Protein AF-A0A383AZW3-F1 (afdb_monomer_lite)

Structure (mmCIF, N/CA/C/O backbone):
data_AF-A0A383AZW3-F1
#
_entry.id   AF-A0A383AZW3-F1
#
loop_
_atom_site.group_PDB
_atom_site.id
_atom_site.type_symbol
_atom_site.label_atom_id
_atom_site.label_alt_id
_atom_site.label_comp_id
_atom_site.label_asym_id
_atom_site.label_entity_id
_atom_site.label_seq_id
_atom_site.pdbx_PDB_ins_code
_atom_site.Cartn_x
_atom_site.Cartn_y
_atom_site.Cartn_z
_atom_site.occupancy
_atom_site.B_iso_or_equiv
_atom_site.auth_seq_id
_atom_site.auth_comp_id
_atom_site.auth_asym_id
_atom_site.auth_atom_id
_atom_site.pdbx_PDB_model_num
ATOM 1 N N . ILE A 1 1 ? -10.102 9.792 10.171 1.00 86.19 1 ILE A N 1
ATOM 2 C CA . ILE A 1 1 ? -10.833 8.668 10.825 1.00 86.19 1 ILE A CA 1
ATOM 3 C C . ILE A 1 1 ? -12.136 8.254 10.109 1.00 86.19 1 ILE A C 1
ATOM 5 O O . ILE A 1 1 ? -12.331 7.058 9.936 1.00 86.19 1 ILE A O 1
ATOM 9 N N . LYS A 1 2 ? -13.019 9.163 9.642 1.00 91.62 2 LYS A N 1
ATOM 10 C CA . LYS A 1 2 ? -14.275 8.787 8.929 1.00 91.62 2 LYS A CA 1
ATOM 11 C C . LYS A 1 2 ? -14.062 7.782 7.781 1.00 91.62 2 LYS A C 1
ATOM 13 O O . LYS A 1 2 ? -14.825 6.831 7.660 1.00 91.62 2 LYS A O 1
ATOM 18 N N . GLY A 1 3 ? -12.996 7.958 6.995 1.00 92.38 3 GLY A N 1
ATOM 19 C CA . GLY A 1 3 ? -12.616 7.017 5.936 1.00 92.38 3 GLY A CA 1
ATOM 20 C C . GLY A 1 3 ? -12.346 5.597 6.446 1.00 92.38 3 GLY A C 1
ATOM 21 O O . GLY A 1 3 ? -12.867 4.653 5.870 1.00 92.38 3 GLY A O 1
ATOM 22 N N . LEU A 1 4 ? -11.620 5.440 7.560 1.00 94.25 4 LEU A N 1
ATOM 23 C CA . LEU A 1 4 ? -11.330 4.126 8.155 1.00 94.25 4 LEU A CA 1
ATOM 24 C C . LEU A 1 4 ? -12.603 3.417 8.628 1.00 94.25 4 LEU A C 1
ATOM 26 O O . LEU A 1 4 ? -12.764 2.226 8.383 1.00 94.25 4 LEU A O 1
ATOM 30 N N . LYS A 1 5 ? -13.539 4.160 9.237 1.00 95.25 5 LYS A N 1
ATOM 31 C CA . LYS A 1 5 ? -14.855 3.626 9.627 1.00 95.25 5 LYS A CA 1
ATOM 32 C C . LYS A 1 5 ? -15.633 3.123 8.409 1.00 95.25 5 LYS A C 1
ATOM 34 O O . LYS A 1 5 ? -16.047 1.974 8.386 1.00 95.25 5 LYS A O 1
ATOM 39 N N . MET A 1 6 ? -15.713 3.933 7.353 1.00 96.69 6 MET A N 1
ATOM 40 C CA . MET A 1 6 ? -16.367 3.528 6.105 1.00 96.69 6 MET A CA 1
ATOM 41 C C . MET A 1 6 ? -15.721 2.278 5.485 1.00 96.69 6 MET A C 1
ATOM 43 O O . MET A 1 6 ? -16.419 1.441 4.919 1.00 96.69 6 MET A O 1
ATOM 47 N N . MET A 1 7 ? -14.394 2.141 5.557 1.00 95.94 7 MET A N 1
ATOM 48 C CA . MET A 1 7 ? -13.708 0.958 5.029 1.00 95.94 7 MET A CA 1
ATOM 49 C C . MET A 1 7 ? -14.004 -0.289 5.861 1.00 95.94 7 MET A C 1
ATOM 51 O O . MET A 1 7 ? -14.296 -1.336 5.281 1.00 95.94 7 MET A O 1
ATOM 55 N N . LYS A 1 8 ? -14.037 -0.167 7.193 1.00 95.25 8 LYS A N 1
ATOM 56 C CA . LYS A 1 8 ? -14.518 -1.236 8.077 1.00 95.25 8 LYS A CA 1
ATOM 57 C C . LYS A 1 8 ? -15.930 -1.683 7.687 1.00 95.25 8 LYS A C 1
ATOM 59 O O . LYS A 1 8 ? -16.149 -2.878 7.504 1.00 95.25 8 LYS A O 1
ATOM 64 N N . ASP A 1 9 ? -16.851 -0.742 7.488 1.00 96.00 9 ASP A N 1
ATOM 65 C CA . ASP A 1 9 ? -18.246 -1.039 7.121 1.00 96.00 9 ASP A CA 1
ATOM 66 C C . ASP A 1 9 ? -18.351 -1.745 5.756 1.00 96.00 9 ASP A C 1
ATOM 68 O O . ASP A 1 9 ? -19.241 -2.559 5.528 1.00 96.00 9 ASP A O 1
ATOM 72 N N . LYS A 1 10 ? -17.394 -1.501 4.851 1.00 95.94 10 LYS A N 1
ATOM 73 C CA . LYS A 1 10 ? -17.273 -2.202 3.559 1.00 95.94 10 LYS A CA 1
ATOM 74 C C . LYS A 1 10 ? -16.638 -3.597 3.655 1.00 95.94 10 LYS A C 1
ATOM 76 O O . LYS A 1 10 ? -16.483 -4.259 2.619 1.00 95.94 10 LYS A O 1
ATOM 81 N N . GLY A 1 11 ? -16.280 -4.043 4.860 1.00 96.25 11 GLY A N 1
ATOM 82 C CA . GLY A 1 11 ? -15.695 -5.353 5.143 1.00 96.25 11 GLY A CA 1
ATOM 83 C C . GLY A 1 11 ? -14.166 -5.384 5.143 1.00 96.25 11 GLY A C 1
ATOM 84 O O . GLY A 1 11 ? -13.590 -6.466 5.023 1.00 96.25 11 GLY A O 1
ATOM 85 N N . VAL A 1 12 ? -13.498 -4.228 5.242 1.00 97.56 12 VAL A N 1
ATOM 86 C CA . VAL A 1 12 ? -12.037 -4.190 5.404 1.00 97.56 12 VAL A CA 1
ATOM 87 C C . VAL A 1 12 ? -11.651 -4.735 6.776 1.00 97.56 12 VAL A C 1
ATOM 89 O O . VAL A 1 12 ? -12.241 -4.371 7.794 1.00 97.56 12 VAL A O 1
ATOM 92 N N . LYS A 1 13 ? -10.661 -5.629 6.780 1.00 97.62 13 LYS A N 1
ATOM 93 C CA . LYS A 1 13 ? -10.085 -6.250 7.979 1.00 97.62 13 LYS A CA 1
ATOM 94 C C . LYS A 1 13 ? -8.616 -5.907 8.168 1.00 97.62 13 LYS A C 1
ATOM 96 O O . LYS A 1 13 ? -8.173 -5.861 9.309 1.00 97.62 13 LYS A O 1
ATOM 101 N N . THR A 1 14 ? -7.898 -5.603 7.089 1.00 98.19 14 THR A N 1
ATOM 102 C CA . THR A 1 14 ? -6.488 -5.199 7.138 1.00 98.19 14 THR A CA 1
ATOM 103 C C . THR A 1 14 ? -6.290 -3.892 6.378 1.00 98.19 14 THR A C 1
ATOM 105 O O . THR A 1 14 ? -6.771 -3.739 5.256 1.00 98.19 14 THR A O 1
ATOM 108 N N . VAL A 1 15 ? -5.566 -2.950 6.972 1.00 97.88 15 VAL A N 1
ATOM 109 C CA . VAL A 1 15 ? -5.128 -1.703 6.342 1.00 97.88 15 VAL A CA 1
ATOM 110 C C . VAL A 1 15 ? -3.622 -1.774 6.130 1.00 97.88 15 VAL A C 1
ATOM 112 O O . VAL A 1 15 ? -2.865 -1.899 7.088 1.00 97.88 15 VAL A O 1
ATOM 115 N N . VAL A 1 16 ? -3.199 -1.686 4.872 1.00 98.31 16 VAL A N 1
ATOM 116 C CA . VAL A 1 16 ? -1.800 -1.597 4.458 1.00 98.31 16 VAL A CA 1
ATOM 117 C C . VAL A 1 16 ? -1.508 -0.163 4.026 1.00 98.31 16 VAL A C 1
ATOM 119 O O . VAL A 1 16 ? -1.946 0.291 2.963 1.00 98.31 16 VAL A O 1
ATOM 122 N N . SER A 1 17 ? -0.740 0.548 4.846 1.00 97.44 17 SER A N 1
ATOM 123 C CA . SER A 1 17 ? -0.256 1.889 4.527 1.00 97.44 17 SER A CA 1
ATOM 124 C C . SER A 1 17 ? 1.128 1.788 3.895 1.00 97.44 17 SER A C 1
ATOM 126 O O . SER A 1 17 ? 2.036 1.191 4.472 1.00 97.44 17 SER A O 1
ATOM 128 N N . VAL A 1 18 ? 1.300 2.386 2.713 1.00 96.44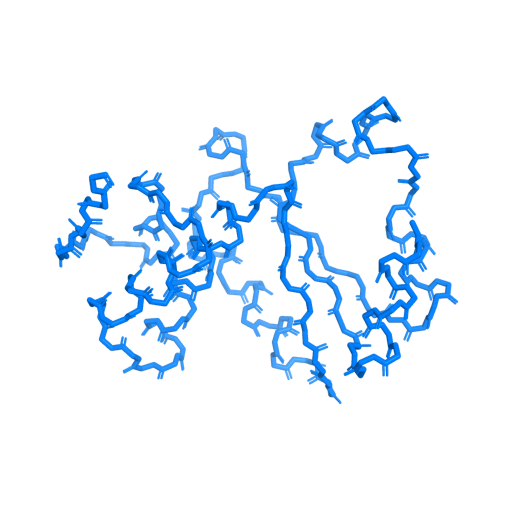 18 VAL A N 1
ATOM 129 C CA . VAL A 1 18 ? 2.615 2.556 2.063 1.00 96.44 18 VAL A CA 1
ATOM 130 C C . VAL A 1 18 ? 3.099 4.010 2.085 1.00 96.44 18 VAL A C 1
ATOM 132 O O . VAL A 1 18 ? 3.895 4.446 1.249 1.00 96.44 18 VAL A O 1
ATOM 135 N N . ARG A 1 19 ? 2.577 4.798 3.034 1.00 95.25 19 ARG A N 1
ATOM 136 C CA . ARG A 1 19 ? 3.085 6.142 3.347 1.00 95.25 19 ARG A CA 1
ATOM 137 C C . ARG A 1 19 ? 4.492 6.061 3.935 1.00 95.25 19 ARG A C 1
ATOM 139 O O . ARG A 1 19 ? 4.829 5.074 4.585 1.00 95.25 19 ARG A O 1
ATOM 146 N N . THR A 1 20 ? 5.318 7.078 3.713 1.00 94.12 20 THR A N 1
ATOM 147 C CA . THR A 1 20 ? 6.682 7.099 4.268 1.00 94.12 20 THR A CA 1
ATOM 148 C C . THR A 1 20 ? 6.631 7.264 5.784 1.00 94.12 20 THR A C 1
ATOM 150 O O . THR A 1 20 ? 5.638 7.753 6.327 1.00 94.12 20 THR A O 1
ATOM 153 N N . LYS A 1 21 ? 7.706 6.898 6.491 1.00 92.88 21 LYS A N 1
ATOM 154 C CA . LYS A 1 21 ? 7.799 7.179 7.934 1.00 92.88 21 LYS A CA 1
ATOM 155 C C . LYS A 1 21 ? 7.720 8.679 8.215 1.00 92.88 21 LYS A C 1
ATOM 157 O O . LYS A 1 21 ? 6.914 9.099 9.031 1.00 92.88 21 LYS A O 1
ATOM 162 N N . LYS A 1 22 ? 8.436 9.489 7.423 1.00 92.12 22 LYS A N 1
ATOM 163 C CA . LYS A 1 22 ? 8.419 10.963 7.500 1.00 92.12 22 LYS A CA 1
ATOM 164 C C . LYS A 1 22 ? 7.000 11.538 7.420 1.00 92.12 22 LYS A C 1
ATOM 166 O O . LYS A 1 22 ? 6.674 12.460 8.159 1.00 92.12 22 LYS A O 1
ATOM 171 N N . GLU A 1 23 ? 6.151 10.997 6.541 1.00 91.75 23 GLU A N 1
ATOM 172 C CA . GLU A 1 23 ? 4.738 11.390 6.466 1.00 91.75 23 GLU A CA 1
ATOM 173 C C . GLU A 1 23 ? 3.974 10.987 7.734 1.00 91.75 23 GLU A C 1
ATOM 175 O O . GLU A 1 23 ? 3.237 11.800 8.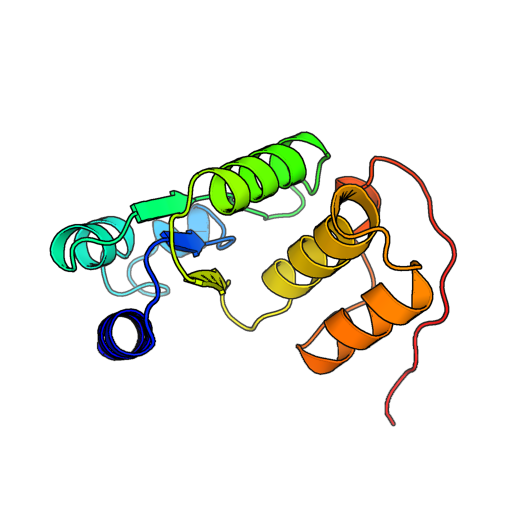280 1.00 91.75 23 GLU A O 1
ATOM 180 N N . MET A 1 24 ? 4.142 9.747 8.201 1.00 93.19 24 MET A N 1
ATOM 181 C CA . MET A 1 24 ? 3.392 9.202 9.341 1.00 93.19 24 MET A CA 1
ATOM 182 C C . MET A 1 24 ? 3.802 9.795 10.697 1.00 93.19 24 MET A C 1
ATOM 184 O O . MET A 1 24 ? 2.968 9.869 11.607 1.00 93.19 24 MET A O 1
ATOM 188 N N . ASP A 1 25 ? 5.047 10.249 10.820 1.00 92.31 25 ASP A N 1
ATOM 189 C CA . ASP A 1 25 ? 5.593 10.893 12.019 1.00 92.31 25 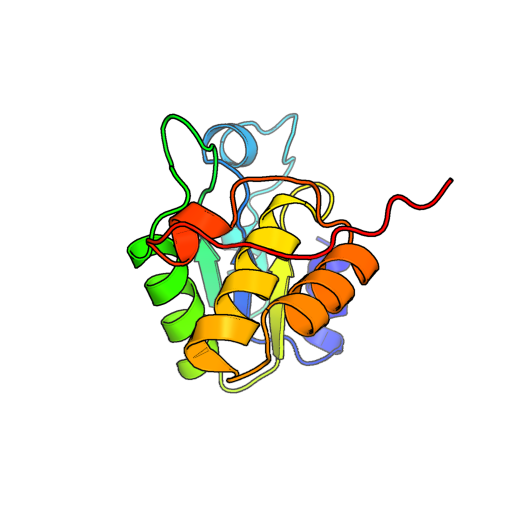ASP A CA 1
ATOM 190 C C . ASP A 1 25 ? 5.264 12.395 12.070 1.00 92.31 25 ASP A C 1
ATOM 192 O O . ASP A 1 25 ? 5.268 13.004 13.141 1.00 92.31 25 ASP A O 1
ATOM 196 N N . ASN A 1 26 ? 4.911 13.001 10.931 1.00 93.19 26 ASN A N 1
ATOM 197 C CA . ASN A 1 26 ? 4.543 14.409 10.851 1.00 93.19 26 ASN A CA 1
ATOM 198 C C . ASN A 1 26 ? 3.032 14.610 11.070 1.00 93.19 26 ASN A C 1
ATOM 200 O O . ASN A 1 26 ? 2.207 14.295 10.210 1.00 93.19 26 ASN A O 1
ATOM 204 N N . ARG A 1 27 ? 2.664 15.217 12.206 1.00 92.69 27 ARG A N 1
ATOM 205 C CA . ARG A 1 27 ? 1.262 15.481 12.576 1.00 92.69 27 ARG A CA 1
ATOM 206 C C . ARG A 1 27 ? 0.583 16.587 11.762 1.00 92.69 27 ARG A C 1
ATOM 208 O O . ARG A 1 27 ? -0.642 16.650 11.758 1.00 92.69 27 ARG A O 1
ATOM 215 N N . GLU A 1 28 ? 1.327 17.404 11.025 1.00 92.75 28 GLU A N 1
ATOM 216 C CA . GLU A 1 28 ? 0.755 18.359 10.067 1.00 92.75 28 GLU A CA 1
ATOM 217 C C . GLU A 1 28 ? 0.311 17.658 8.774 1.00 92.75 28 GLU A C 1
ATOM 219 O O . GLU A 1 28 ? -0.700 18.026 8.178 1.00 92.75 28 GLU A O 1
ATOM 224 N N . LEU A 1 29 ? 1.028 16.602 8.366 1.00 90.44 29 LEU A N 1
ATOM 225 C CA . LEU A 1 29 ? 0.694 15.792 7.187 1.00 90.44 29 LEU A CA 1
ATOM 226 C C . LEU A 1 29 ? -0.326 14.692 7.511 1.00 90.44 29 LEU A C 1
ATOM 228 O O . LEU A 1 29 ? -1.215 14.392 6.707 1.00 90.44 29 LEU A O 1
ATOM 232 N N . VAL A 1 30 ? -0.198 14.081 8.690 1.00 92.50 30 VAL A N 1
ATOM 233 C CA . VAL A 1 30 ? -1.091 13.038 9.199 1.00 92.50 30 VAL A CA 1
ATOM 234 C C . VAL A 1 30 ? -1.511 13.394 10.619 1.00 92.50 30 VAL A C 1
ATOM 236 O O . VAL A 1 30 ? -0.868 13.024 11.599 1.00 92.50 30 VAL A O 1
ATOM 239 N N . SER A 1 31 ? -2.640 14.091 10.725 1.00 92.69 31 SER A N 1
ATOM 240 C CA . SER A 1 31 ? -3.157 14.687 11.967 1.00 92.69 31 SER A CA 1
ATOM 241 C C . SER A 1 31 ? -3.630 13.709 13.044 1.00 92.69 31 SER A C 1
ATOM 243 O O . SER A 1 31 ? -4.140 14.130 14.080 1.00 92.69 31 SER A O 1
ATOM 245 N N . PHE A 1 32 ? -3.483 12.404 12.830 1.00 93.12 32 PHE A N 1
ATOM 246 C CA . PHE A 1 32 ? -3.873 11.377 13.787 1.00 93.12 32 PHE A CA 1
ATOM 247 C C . PHE A 1 32 ? -2.955 10.158 13.692 1.00 93.12 32 PHE A C 1
ATOM 249 O O . PHE A 1 32 ? -2.296 9.930 12.682 1.00 93.12 32 PHE A O 1
ATOM 256 N N . ASP A 1 33 ? -2.939 9.353 14.748 1.00 94.00 33 ASP A N 1
ATOM 257 C CA . ASP A 1 33 ? -2.250 8.066 14.751 1.00 94.00 33 ASP A CA 1
ATOM 258 C C . ASP A 1 33 ? -3.102 7.027 14.006 1.00 94.00 33 ASP A C 1
ATOM 260 O O . ASP A 1 33 ? -4.080 6.499 14.538 1.00 94.00 33 ASP A O 1
ATOM 264 N N . GLU A 1 34 ? -2.765 6.776 12.741 1.00 95.00 34 GLU A N 1
ATOM 265 C CA . GLU A 1 34 ? -3.508 5.842 11.892 1.00 95.00 34 GLU A CA 1
ATOM 266 C C . GLU A 1 34 ? -3.514 4.424 12.456 1.00 95.00 34 GLU A C 1
ATOM 268 O O . GLU A 1 34 ? -4.579 3.810 12.506 1.00 95.00 34 GLU A O 1
ATOM 273 N N . LYS A 1 35 ? -2.367 3.938 12.946 1.00 96.06 35 LYS A N 1
ATOM 274 C CA . LYS A 1 35 ? -2.250 2.602 13.536 1.00 96.06 35 LYS A CA 1
ATOM 275 C C . LYS A 1 35 ? -3.227 2.453 14.696 1.00 96.06 35 LYS A C 1
ATOM 277 O O . LYS A 1 35 ? -4.063 1.551 14.689 1.00 96.06 35 LYS A O 1
ATOM 282 N N . LYS A 1 36 ? -3.178 3.392 15.643 1.00 96.50 36 LYS A N 1
ATOM 283 C CA . LYS A 1 36 ? -4.044 3.378 16.826 1.00 96.50 36 LYS A CA 1
ATOM 284 C C . LYS A 1 36 ? -5.525 3.414 16.456 1.00 96.50 36 LYS A C 1
ATOM 286 O O . LYS A 1 36 ? -6.335 2.744 17.090 1.00 96.50 36 LYS A O 1
ATOM 291 N N . GLU A 1 37 ? -5.909 4.190 15.445 1.00 96.75 37 GLU A N 1
ATOM 292 C CA . GLU A 1 37 ? -7.308 4.284 15.016 1.00 96.75 37 GLU A CA 1
ATOM 293 C C . GLU A 1 37 ? -7.785 3.043 14.247 1.00 96.75 37 GLU A C 1
ATOM 295 O O . GLU A 1 37 ? -8.933 2.633 14.413 1.00 96.75 37 GLU A O 1
ATOM 300 N N . VAL A 1 38 ? -6.924 2.412 13.447 1.00 96.88 38 VAL A N 1
ATOM 301 C CA . VAL A 1 38 ? -7.221 1.137 12.772 1.00 96.88 38 VAL A CA 1
ATOM 302 C C . VAL A 1 38 ? -7.409 0.014 13.798 1.00 96.88 38 VAL A C 1
ATOM 304 O O . VAL A 1 38 ? -8.417 -0.694 13.748 1.00 96.88 38 VAL A O 1
ATOM 307 N N . GLU A 1 39 ? -6.511 -0.087 14.779 1.00 96.38 39 GLU A N 1
ATOM 308 C CA . GLU A 1 39 ? -6.571 -1.100 15.841 1.00 96.38 39 GLU A CA 1
ATOM 309 C C . GLU A 1 39 ? -7.802 -0.917 16.741 1.00 96.38 39 GLU A C 1
ATOM 311 O O . GLU A 1 39 ? -8.516 -1.880 17.018 1.00 96.38 39 GLU A O 1
ATOM 316 N N . LYS A 1 40 ? -8.143 0.325 17.118 1.00 96.81 40 LYS A N 1
ATOM 317 C CA . LYS A 1 40 ? -9.391 0.637 17.850 1.00 96.81 40 LYS A CA 1
ATOM 318 C C . LYS A 1 40 ? -10.649 0.191 17.110 1.00 96.81 40 LYS A C 1
ATOM 320 O O . LYS A 1 40 ? -11.667 -0.108 17.729 1.00 96.81 40 LYS A O 1
ATOM 325 N N . LEU A 1 41 ? -10.610 0.190 15.780 1.00 95.62 41 LEU A N 1
ATOM 326 C CA . LEU A 1 41 ? -11.716 -0.266 14.948 1.00 95.62 41 LEU A CA 1
ATOM 327 C C . LEU A 1 41 ? -11.756 -1.798 14.810 1.00 95.62 41 LEU A C 1
ATOM 329 O O . LEU A 1 41 ? -12.713 -2.308 14.221 1.00 95.62 41 LEU A O 1
ATOM 333 N N . GLY A 1 42 ? -10.797 -2.527 15.387 1.00 95.69 42 GLY A N 1
ATOM 334 C CA . GLY A 1 42 ? -10.698 -3.985 15.312 1.00 95.69 42 GLY A CA 1
ATOM 335 C C . GLY A 1 42 ? -10.202 -4.482 13.954 1.00 95.69 42 GLY A C 1
ATOM 336 O O . GLY A 1 42 ? -10.604 -5.556 13.513 1.00 95.69 42 GLY A O 1
ATOM 337 N N . MET A 1 43 ? -9.407 -3.667 13.257 1.00 97.19 43 MET A N 1
ATOM 338 C CA . MET A 1 43 ? -8.730 -4.027 12.012 1.00 97.19 43 MET A CA 1
ATOM 339 C C . MET A 1 43 ? -7.227 -4.181 12.265 1.00 97.19 43 MET A C 1
ATOM 341 O O . MET A 1 43 ? -6.675 -3.559 13.171 1.00 97.19 43 MET A O 1
ATOM 345 N N . ASN A 1 44 ? -6.561 -4.966 11.425 1.00 97.50 44 ASN A N 1
ATOM 346 C CA . ASN A 1 44 ? -5.112 -5.111 11.426 1.00 97.50 44 ASN A CA 1
ATOM 347 C C . ASN A 1 44 ? -4.468 -3.937 10.686 1.00 97.50 44 ASN A C 1
ATOM 349 O O . ASN A 1 44 ? -4.963 -3.514 9.639 1.00 97.50 44 ASN A O 1
ATOM 353 N N . TYR A 1 45 ? -3.347 -3.436 11.198 1.00 97.62 45 TYR A N 1
ATOM 354 C CA . TYR A 1 45 ? -2.569 -2.385 10.552 1.00 97.62 45 TYR A CA 1
ATOM 355 C C . TYR A 1 45 ? -1.186 -2.906 10.165 1.00 97.62 45 TYR A C 1
ATOM 357 O O . TYR A 1 45 ? -0.449 -3.415 11.008 1.00 97.62 45 TYR A O 1
ATOM 365 N N . VAL A 1 46 ? -0.821 -2.740 8.896 1.00 97.75 46 VAL A N 1
ATOM 366 C CA . VAL A 1 46 ? 0.494 -3.091 8.357 1.00 97.75 46 VAL A CA 1
ATOM 367 C C . VAL A 1 46 ? 1.090 -1.850 7.704 1.00 97.75 46 VAL A C 1
ATOM 369 O O . VAL A 1 46 ? 0.467 -1.216 6.852 1.00 97.75 46 VAL A O 1
ATOM 372 N N . HIS A 1 47 ? 2.314 -1.496 8.090 1.00 97.31 47 HIS A N 1
ATOM 373 C CA . HIS A 1 47 ? 3.028 -0.351 7.526 1.00 97.31 47 HIS A CA 1
ATOM 374 C C . HIS A 1 47 ? 4.218 -0.826 6.699 1.00 97.31 47 HIS A C 1
ATOM 376 O O . HIS A 1 47 ? 5.144 -1.438 7.230 1.00 97.31 47 HIS A O 1
ATOM 382 N N . ILE A 1 48 ? 4.185 -0.542 5.397 1.00 96.81 48 ILE A N 1
ATOM 383 C CA . ILE A 1 48 ? 5.244 -0.882 4.440 1.00 96.81 48 ILE A CA 1
ATOM 384 C C . ILE A 1 48 ? 5.688 0.423 3.766 1.00 96.81 48 ILE A C 1
ATOM 386 O O . ILE A 1 48 ? 5.211 0.742 2.676 1.00 96.81 48 ILE A O 1
ATOM 390 N N . PRO A 1 49 ? 6.525 1.239 4.428 1.00 94.94 49 PRO A N 1
ATOM 391 C CA . PRO A 1 49 ? 6.912 2.542 3.902 1.00 94.94 49 PRO A CA 1
ATOM 392 C C . PRO A 1 49 ? 7.650 2.414 2.568 1.00 94.94 49 PRO A C 1
ATOM 394 O O . PRO A 1 49 ? 8.493 1.538 2.403 1.00 94.94 49 PRO A O 1
ATOM 397 N N . LEU A 1 50 ? 7.323 3.306 1.629 1.00 93.06 50 LEU A N 1
ATOM 398 C CA . LEU A 1 50 ? 7.976 3.422 0.325 1.00 93.06 50 LEU A CA 1
ATOM 399 C C . LEU A 1 50 ? 8.337 4.893 0.075 1.00 93.06 50 LEU A C 1
ATOM 401 O O . LEU A 1 50 ? 7.449 5.702 -0.213 1.00 93.06 50 LEU A O 1
ATOM 405 N N . ASP A 1 51 ? 9.624 5.226 0.189 1.00 87.06 51 ASP A N 1
ATOM 406 C CA . ASP A 1 51 ? 10.206 6.566 -0.052 1.00 87.06 51 ASP A CA 1
ATOM 407 C C . ASP A 1 51 ? 11.138 6.579 -1.280 1.00 87.06 51 ASP A C 1
ATOM 409 O O . ASP A 1 51 ? 11.554 7.629 -1.763 1.00 87.06 51 ASP A O 1
ATOM 413 N N . GLY A 1 52 ? 11.485 5.407 -1.820 1.00 81.62 52 GLY A N 1
ATOM 414 C CA . GLY A 1 52 ? 12.394 5.260 -2.959 1.00 81.62 52 GLY A CA 1
ATOM 415 C C . GLY A 1 52 ? 13.873 5.441 -2.606 1.00 81.62 52 GLY A C 1
ATOM 416 O O . GLY A 1 52 ? 14.694 4.709 -3.145 1.00 81.62 52 GLY A O 1
ATOM 417 N N . LYS A 1 53 ? 14.206 6.366 -1.695 1.00 79.38 53 LYS A N 1
ATOM 418 C CA . LYS A 1 53 ? 15.566 6.555 -1.160 1.00 79.38 53 LYS A CA 1
ATOM 419 C C . LYS A 1 53 ? 15.818 5.679 0.065 1.00 79.38 53 LYS A C 1
ATOM 421 O O . LYS A 1 53 ? 16.506 4.672 -0.039 1.00 79.38 53 LYS A O 1
ATOM 426 N N . ASP A 1 54 ? 15.237 6.065 1.201 1.00 82.81 54 ASP A N 1
ATOM 427 C CA . ASP A 1 54 ? 15.489 5.415 2.494 1.00 82.81 54 ASP A CA 1
ATOM 428 C C . ASP A 1 54 ? 14.711 4.096 2.620 1.00 82.81 54 ASP A C 1
ATOM 430 O O . ASP A 1 54 ? 15.181 3.137 3.228 1.00 82.81 54 ASP A O 1
ATOM 434 N N . GLU A 1 55 ? 13.534 4.028 1.990 1.00 85.69 55 GLU A N 1
ATOM 435 C CA . GLU A 1 55 ? 12.732 2.813 1.864 1.00 85.69 55 GLU A CA 1
ATOM 436 C C . GLU A 1 55 ? 12.461 2.504 0.381 1.00 85.69 55 GLU A C 1
ATOM 438 O O . GLU A 1 55 ? 11.453 2.961 -0.179 1.00 85.69 55 GLU A O 1
ATOM 443 N N . PRO A 1 56 ? 13.394 1.800 -0.290 1.00 88.19 56 PRO A N 1
ATOM 444 C CA . PRO A 1 56 ? 13.291 1.498 -1.708 1.00 88.19 56 PRO A CA 1
ATOM 445 C C . PRO A 1 56 ? 12.185 0.484 -2.009 1.00 88.19 56 PRO A C 1
ATOM 447 O O . PRO A 1 56 ? 11.668 -0.230 -1.150 1.00 88.19 56 PRO A O 1
ATOM 450 N N . TYR A 1 57 ? 11.832 0.421 -3.285 1.00 92.38 57 TYR A N 1
ATOM 451 C CA . TYR A 1 57 ? 10.864 -0.520 -3.820 1.00 92.38 57 TYR A CA 1
ATOM 452 C C . TYR A 1 57 ? 11.585 -1.838 -4.064 1.00 92.38 57 TYR A C 1
ATOM 454 O O . TYR A 1 57 ? 12.297 -1.959 -5.055 1.00 92.38 57 TYR A O 1
ATOM 462 N N . THR A 1 58 ? 11.443 -2.794 -3.148 1.00 94.62 58 THR A N 1
ATOM 463 C CA . THR A 1 58 ? 12.178 -4.064 -3.202 1.00 94.62 58 THR A CA 1
ATOM 464 C C . THR A 1 58 ? 11.254 -5.285 -3.180 1.00 94.62 58 THR A C 1
ATOM 466 O O . THR A 1 58 ? 10.092 -5.180 -2.758 1.00 94.62 58 THR A O 1
ATOM 469 N N . PRO A 1 59 ? 11.744 -6.470 -3.588 1.00 95.00 59 PRO A N 1
ATOM 470 C CA . PRO A 1 59 ? 10.977 -7.709 -3.492 1.00 95.00 59 PRO A CA 1
ATOM 471 C C . PRO A 1 59 ? 10.538 -8.053 -2.065 1.00 95.00 59 PRO A C 1
ATOM 473 O O . PRO A 1 59 ? 9.488 -8.668 -1.890 1.00 95.00 59 PRO A O 1
ATOM 476 N N . GLU A 1 60 ? 11.291 -7.638 -1.043 1.00 94.69 60 GLU A N 1
ATOM 477 C CA . GLU A 1 60 ? 10.941 -7.846 0.367 1.00 94.69 60 GLU A CA 1
ATOM 478 C C . GLU A 1 60 ? 9.738 -6.990 0.777 1.00 94.69 60 GLU A C 1
ATOM 480 O O . GLU A 1 60 ? 8.870 -7.455 1.517 1.00 94.69 60 GLU A O 1
ATOM 485 N N . ALA A 1 61 ? 9.644 -5.752 0.278 1.00 95.44 61 ALA A N 1
ATOM 486 C CA . ALA A 1 61 ? 8.467 -4.912 0.493 1.00 95.44 61 ALA A CA 1
ATOM 487 C C . ALA A 1 61 ? 7.215 -5.545 -0.137 1.00 95.44 61 ALA A C 1
ATOM 489 O O . ALA A 1 61 ? 6.147 -5.553 0.479 1.00 95.44 61 ALA A O 1
ATOM 490 N N . LEU A 1 62 ? 7.361 -6.132 -1.330 1.00 96.44 62 LEU A N 1
ATOM 491 C CA . LEU A 1 62 ? 6.287 -6.875 -1.985 1.00 96.44 62 LEU A CA 1
ATOM 492 C C . LEU A 1 62 ? 5.911 -8.153 -1.221 1.00 96.44 62 LEU A C 1
ATOM 494 O O . LEU A 1 62 ? 4.726 -8.443 -1.074 1.00 96.44 62 LEU A O 1
ATOM 498 N N . ALA A 1 63 ? 6.891 -8.890 -0.696 1.00 96.31 63 ALA A N 1
ATOM 499 C CA . ALA A 1 63 ? 6.642 -10.090 0.100 1.00 96.31 63 ALA A CA 1
ATOM 500 C C . ALA A 1 63 ? 5.821 -9.776 1.361 1.00 96.31 63 ALA A C 1
ATOM 502 O O . ALA A 1 63 ? 4.834 -10.457 1.624 1.00 96.31 63 ALA A O 1
ATOM 503 N N . LYS A 1 64 ? 6.145 -8.685 2.072 1.00 96.75 64 LYS A N 1
ATOM 504 C CA . LYS A 1 64 ? 5.348 -8.204 3.218 1.00 96.75 64 LYS A CA 1
ATOM 505 C C . LYS A 1 64 ? 3.911 -7.866 2.830 1.00 96.75 64 LYS A C 1
ATOM 507 O O . LYS A 1 64 ? 2.987 -8.099 3.606 1.00 96.75 64 LYS A O 1
ATOM 512 N N . PHE A 1 65 ? 3.707 -7.296 1.641 1.00 97.38 65 PHE A N 1
ATOM 513 C CA . PHE A 1 65 ? 2.358 -7.025 1.154 1.00 97.38 65 PHE A CA 1
ATOM 514 C C . PHE A 1 65 ? 1.603 -8.319 0.828 1.00 97.38 65 PHE A C 1
ATOM 516 O O . PHE A 1 65 ? 0.439 -8.431 1.202 1.00 97.38 65 PHE A O 1
ATOM 523 N N . SER A 1 66 ? 2.259 -9.304 0.204 1.00 96.62 66 SER A N 1
ATOM 524 C CA . SER A 1 66 ? 1.655 -10.624 -0.027 1.00 96.62 66 SER A CA 1
ATOM 525 C C . SER A 1 66 ? 1.255 -11.291 1.284 1.00 96.62 66 SER A C 1
ATOM 527 O O . SER A 1 66 ? 0.120 -11.719 1.417 1.00 96.62 66 SER A O 1
ATOM 529 N N . GLU A 1 67 ? 2.128 -11.285 2.289 1.00 96.75 67 GLU A N 1
ATOM 530 C CA . GLU A 1 67 ? 1.824 -11.845 3.609 1.00 96.75 67 GLU A CA 1
ATOM 531 C C . GLU A 1 67 ? 0.612 -11.155 4.262 1.00 96.75 67 GLU A C 1
ATOM 533 O O . GLU A 1 67 ? -0.254 -11.809 4.845 1.00 96.75 67 GLU A O 1
ATOM 538 N N . ALA A 1 68 ? 0.495 -9.831 4.126 1.00 96.12 68 ALA A N 1
ATOM 539 C CA . ALA A 1 68 ? -0.666 -9.087 4.611 1.00 96.12 68 ALA A CA 1
ATOM 540 C C . ALA A 1 68 ? -1.966 -9.432 3.859 1.00 96.12 68 ALA A C 1
ATOM 542 O O . ALA A 1 68 ? -3.045 -9.358 4.450 1.00 96.12 68 ALA A O 1
ATOM 543 N N . MET A 1 69 ? -1.873 -9.788 2.573 1.00 95.81 69 MET A N 1
ATOM 544 C CA . MET A 1 69 ? -3.000 -10.290 1.783 1.00 95.81 69 MET A CA 1
ATOM 545 C C . MET A 1 69 ? -3.394 -11.703 2.225 1.00 95.81 69 MET A C 1
ATOM 547 O O . MET A 1 69 ? -4.566 -11.936 2.507 1.00 95.81 69 MET A O 1
ATOM 551 N N . ASP A 1 70 ? -2.419 -12.603 2.357 1.00 95.31 70 ASP A N 1
ATOM 552 C CA . ASP A 1 70 ? -2.629 -14.020 2.677 1.00 95.31 70 ASP A CA 1
ATOM 553 C C . ASP A 1 70 ? -3.134 -14.227 4.114 1.00 95.31 70 ASP A C 1
ATOM 555 O O . ASP A 1 70 ? -3.949 -15.108 4.380 1.00 95.31 70 ASP A O 1
ATOM 559 N N . SER A 1 71 ? -2.692 -13.384 5.051 1.00 93.94 71 SER A N 1
ATOM 560 C CA . SER A 1 71 ? -3.127 -13.415 6.456 1.00 93.94 71 SER A CA 1
ATOM 561 C C . SER A 1 71 ? -4.479 -12.739 6.711 1.00 93.94 71 SER A C 1
ATOM 563 O O . SER A 1 71 ? -5.023 -12.838 7.816 1.00 93.94 71 SER A O 1
ATOM 565 N N . SER A 1 72 ? -5.036 -12.016 5.733 1.00 94.25 72 SER A N 1
ATOM 566 C CA . SER A 1 72 ? -6.298 -11.304 5.924 1.00 94.25 72 SER A CA 1
ATOM 567 C C . SER A 1 72 ? -7.499 -12.194 5.617 1.00 94.25 72 SER A C 1
ATOM 569 O O . SER A 1 72 ? -7.743 -12.578 4.479 1.00 94.25 72 SER A O 1
ATOM 571 N N . ASN A 1 73 ? -8.356 -12.405 6.615 1.00 91.25 73 ASN A N 1
ATOM 572 C CA . ASN A 1 73 ? -9.647 -13.086 6.444 1.00 91.25 73 ASN A CA 1
ATOM 573 C C . ASN A 1 73 ? -10.757 -12.138 5.939 1.00 91.25 73 ASN A C 1
ATOM 575 O O . ASN A 1 73 ? -11.934 -12.298 6.270 1.00 91.25 73 ASN A O 1
ATOM 579 N N . GLY A 1 74 ? -10.400 -11.083 5.205 1.00 92.62 74 GLY A N 1
ATOM 580 C CA . GLY A 1 74 ? -11.341 -10.083 4.713 1.00 92.62 74 GLY A CA 1
ATOM 581 C C . GLY A 1 74 ? -10.715 -9.154 3.684 1.00 92.62 74 GLY A C 1
ATOM 582 O O . GLY A 1 74 ? -9.657 -9.432 3.130 1.00 92.62 74 GLY A O 1
ATOM 583 N N . LYS A 1 75 ? -11.379 -8.029 3.396 1.00 96.56 75 LYS A N 1
ATOM 584 C CA . LYS A 1 75 ? -10.845 -7.086 2.407 1.00 96.56 75 LYS A CA 1
ATOM 585 C C . LYS A 1 75 ? -9.618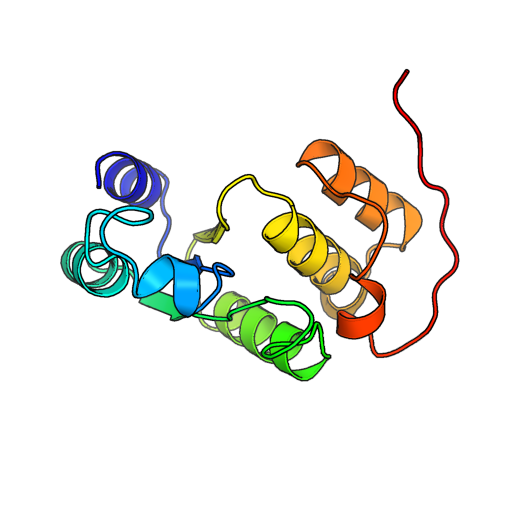 -6.366 2.966 1.00 96.56 75 LYS A C 1
ATOM 587 O O . LYS A 1 75 ? -9.596 -5.975 4.137 1.00 96.56 75 LYS A O 1
ATOM 592 N N . VAL A 1 76 ? -8.642 -6.128 2.098 1.00 97.81 76 VAL A N 1
ATOM 593 C CA . VAL A 1 76 ? -7.428 -5.369 2.407 1.00 97.81 76 VAL A CA 1
ATOM 594 C C . VAL A 1 76 ? -7.525 -3.983 1.779 1.00 97.81 76 VAL A C 1
ATOM 596 O O . VAL A 1 76 ? -7.826 -3.844 0.594 1.00 97.81 76 VAL A O 1
ATOM 599 N N . LEU A 1 77 ? -7.279 -2.941 2.571 1.00 97.19 77 LEU A N 1
ATOM 600 C CA . LEU A 1 77 ? -7.137 -1.574 2.082 1.00 97.19 77 LEU A CA 1
ATOM 601 C C . LEU A 1 77 ? -5.657 -1.263 1.874 1.00 97.19 77 LEU A C 1
ATOM 603 O O . LEU A 1 77 ? -4.947 -1.036 2.845 1.00 97.19 77 LEU A O 1
ATOM 607 N N . LEU A 1 78 ? -5.215 -1.178 0.623 1.00 97.38 78 LEU A N 1
ATOM 608 C CA . LEU A 1 78 ? -3.891 -0.668 0.269 1.00 97.38 78 LEU A CA 1
ATOM 609 C C . LEU A 1 78 ? -3.977 0.828 -0.062 1.00 97.38 78 LEU A C 1
ATOM 611 O O . LEU A 1 78 ? -4.721 1.219 -0.964 1.00 97.38 78 LEU A O 1
ATOM 615 N N . HIS A 1 79 ? -3.216 1.679 0.632 1.00 96.19 79 HIS A N 1
ATOM 616 C CA . HIS A 1 79 ? -3.249 3.123 0.374 1.00 96.19 79 HIS A CA 1
ATOM 617 C C . HIS A 1 79 ? -1.915 3.842 0.614 1.00 96.19 79 HIS A C 1
ATOM 619 O O . HIS A 1 79 ? -1.005 3.347 1.271 1.00 96.19 79 HIS A O 1
ATOM 625 N N . CYS A 1 80 ? -1.816 5.063 0.082 1.00 93.19 80 CYS A N 1
ATOM 626 C CA . CYS A 1 80 ? -0.766 6.026 0.416 1.00 93.19 80 CYS A CA 1
ATOM 627 C C . CYS A 1 80 ? -1.383 7.423 0.616 1.00 93.19 80 CYS A C 1
ATOM 629 O O . CYS A 1 80 ? -2.440 7.541 1.244 1.00 93.19 80 CYS A O 1
ATOM 631 N N . THR A 1 81 ? -0.752 8.484 0.109 1.00 90.81 81 THR A N 1
ATOM 632 C CA . THR A 1 81 ? -1.313 9.847 0.121 1.00 90.81 81 THR A CA 1
ATOM 633 C C . THR A 1 81 ? -2.310 10.058 -1.016 1.00 90.81 81 THR A C 1
ATOM 635 O O . THR A 1 81 ? -3.443 10.461 -0.775 1.00 90.81 81 THR A O 1
ATOM 638 N N . VAL A 1 82 ? -1.918 9.727 -2.252 1.00 88.62 82 VAL A N 1
ATOM 639 C CA . VAL A 1 82 ? -2.712 10.018 -3.466 1.00 88.62 82 VAL A CA 1
ATOM 640 C C . VAL A 1 82 ? -2.947 8.813 -4.382 1.00 88.62 82 VAL A C 1
ATOM 642 O O . VAL A 1 82 ? -3.549 8.970 -5.439 1.00 88.62 82 VAL A O 1
ATOM 645 N N . GLY A 1 83 ? -2.484 7.621 -4.003 1.00 88.75 83 GLY A N 1
ATOM 646 C CA . GLY A 1 83 ? -2.660 6.372 -4.757 1.00 88.75 83 GLY A CA 1
ATOM 647 C C . GLY A 1 83 ? -1.479 5.944 -5.638 1.00 88.75 83 GLY A C 1
ATOM 648 O O . GLY A 1 83 ? -1.486 4.816 -6.111 1.00 88.75 83 GLY A O 1
ATOM 649 N N . TRP A 1 84 ? -0.440 6.771 -5.822 1.00 90.69 84 TRP A N 1
ATOM 650 C CA . TRP A 1 84 ? 0.705 6.430 -6.692 1.00 90.69 84 TRP A CA 1
ATOM 651 C C . TRP A 1 84 ? 1.500 5.233 -6.166 1.00 90.69 84 TRP A C 1
ATOM 653 O O . TRP A 1 84 ? 1.488 4.172 -6.776 1.00 90.69 84 TRP A O 1
ATOM 663 N N . ARG A 1 85 ? 2.112 5.352 -4.983 1.00 93.75 85 ARG A N 1
ATOM 664 C CA . ARG A 1 85 ? 2.850 4.252 -4.325 1.00 93.75 85 ARG A CA 1
ATOM 665 C C . ARG A 1 85 ? 2.026 2.970 -4.191 1.00 93.75 85 ARG A C 1
ATOM 667 O O . ARG A 1 85 ? 2.508 1.890 -4.508 1.00 93.75 85 ARG A O 1
ATOM 674 N N . ALA A 1 86 ? 0.762 3.113 -3.795 1.00 94.75 86 ALA A N 1
ATOM 675 C CA . ALA A 1 86 ? -0.174 1.999 -3.702 1.00 94.75 86 ALA A CA 1
ATOM 676 C C . ALA A 1 86 ? -0.358 1.295 -5.057 1.00 94.75 86 ALA A C 1
ATOM 678 O O . ALA A 1 86 ? -0.318 0.073 -5.119 1.00 94.75 86 ALA A O 1
ATOM 679 N N . SER A 1 87 ? -0.486 2.046 -6.155 1.00 93.88 87 SER A N 1
ATOM 680 C CA . SER A 1 87 ? -0.603 1.447 -7.487 1.00 93.88 87 SER A CA 1
ATOM 681 C C . SER A 1 87 ? 0.666 0.715 -7.940 1.00 93.88 87 SER A C 1
ATOM 683 O O . SER A 1 87 ? 0.536 -0.333 -8.560 1.00 93.88 87 SER A O 1
ATOM 685 N N . HIS A 1 88 ? 1.871 1.178 -7.577 1.00 94.12 88 HIS A N 1
ATOM 686 C CA . HIS A 1 88 ? 3.109 0.428 -7.847 1.00 94.12 88 HIS A CA 1
ATOM 687 C C . HIS A 1 88 ? 3.114 -0.924 -7.124 1.00 94.12 88 HIS A C 1
ATOM 689 O O . HIS A 1 88 ? 3.374 -1.952 -7.747 1.00 94.12 88 HIS A O 1
ATOM 695 N N . MET A 1 89 ? 2.769 -0.925 -5.830 1.00 95.56 89 MET A N 1
ATOM 696 C CA . MET A 1 89 ? 2.643 -2.151 -5.036 1.00 95.56 89 MET A CA 1
ATOM 697 C C . MET A 1 89 ? 1.601 -3.106 -5.630 1.00 95.56 89 MET A C 1
ATOM 699 O O . MET A 1 89 ? 1.851 -4.302 -5.763 1.00 95.56 89 MET A O 1
ATOM 703 N N . TRP A 1 90 ? 0.458 -2.566 -6.058 1.00 95.88 90 TRP A N 1
ATOM 704 C CA . TRP A 1 90 ? -0.618 -3.352 -6.651 1.00 95.88 90 TRP A CA 1
ATOM 705 C C . TRP A 1 90 ? -0.223 -4.010 -7.976 1.00 95.88 90 TRP A C 1
ATOM 707 O O . TRP A 1 90 ? -0.448 -5.204 -8.150 1.00 95.88 90 TRP A O 1
ATOM 717 N N . VAL A 1 91 ? 0.415 -3.268 -8.888 1.00 94.81 91 VAL A N 1
ATOM 718 C CA . VAL A 1 91 ? 0.909 -3.811 -10.168 1.00 94.81 91 VAL A CA 1
ATOM 719 C C . VAL A 1 91 ? 1.879 -4.961 -9.921 1.00 94.81 91 VAL A C 1
ATOM 721 O O . VAL A 1 91 ? 1.734 -6.029 -10.512 1.00 94.81 91 VAL A O 1
ATOM 724 N N . ALA A 1 92 ? 2.846 -4.766 -9.022 1.00 95.12 92 ALA A N 1
ATOM 725 C CA . ALA A 1 92 ? 3.843 -5.786 -8.733 1.00 95.12 92 ALA A CA 1
ATOM 726 C C . ALA A 1 92 ? 3.219 -7.052 -8.117 1.00 95.12 92 ALA A C 1
ATOM 728 O O . ALA A 1 92 ? 3.599 -8.166 -8.480 1.00 95.12 92 ALA A O 1
ATOM 729 N N . TYR A 1 93 ? 2.216 -6.888 -7.250 1.00 96.50 93 TYR A N 1
ATOM 730 C CA . TYR A 1 93 ? 1.451 -7.999 -6.686 1.00 96.50 93 TYR A CA 1
ATOM 731 C C . TYR A 1 93 ? 0.664 -8.769 -7.751 1.00 96.50 93 TYR A C 1
ATOM 733 O O . TYR A 1 93 ? 0.767 -9.993 -7.815 1.00 96.50 93 TYR A O 1
ATOM 741 N N . LEU A 1 94 ? -0.060 -8.070 -8.632 1.00 95.44 94 LEU A N 1
ATOM 742 C CA . LEU A 1 94 ? -0.813 -8.698 -9.723 1.00 95.44 94 LEU A CA 1
ATOM 743 C C . LEU A 1 94 ? 0.083 -9.543 -10.635 1.00 95.44 94 LEU A C 1
ATOM 745 O O . LEU A 1 94 ? -0.297 -10.652 -11.001 1.00 95.44 94 LEU A O 1
ATOM 749 N N . VAL A 1 95 ? 1.277 -9.045 -10.962 1.00 94.75 95 VAL A N 1
ATOM 750 C CA . VAL A 1 95 ? 2.228 -9.770 -11.814 1.00 94.75 95 VAL A CA 1
ATOM 751 C C . VAL A 1 95 ? 2.817 -10.979 -11.091 1.00 94.75 95 VAL A C 1
ATOM 753 O O . VAL A 1 95 ? 2.836 -12.076 -11.642 1.00 94.75 95 VAL A O 1
ATOM 756 N N . LYS A 1 96 ? 3.322 -10.795 -9.865 1.00 95.00 96 LYS A N 1
ATOM 757 C CA . LYS A 1 96 ? 4.080 -11.842 -9.163 1.00 95.00 96 LYS A CA 1
ATOM 758 C C . LYS A 1 96 ? 3.190 -12.920 -8.547 1.00 95.00 96 LYS A C 1
ATOM 760 O O . LYS A 1 96 ? 3.549 -14.090 -8.593 1.00 95.00 96 LYS A O 1
ATOM 765 N N . HIS A 1 97 ? 2.064 -12.522 -7.961 1.00 94.00 97 HIS A N 1
ATOM 766 C CA . HIS A 1 97 ? 1.185 -13.407 -7.191 1.00 94.00 97 HIS A CA 1
ATOM 767 C C . HIS A 1 97 ? -0.162 -13.642 -7.881 1.00 94.00 97 HIS A C 1
ATOM 769 O O . HIS A 1 97 ? -0.748 -14.706 -7.721 1.00 94.00 97 HIS A O 1
ATOM 775 N N . GLY A 1 98 ? -0.642 -12.682 -8.676 1.00 90.19 98 GLY A N 1
ATOM 776 C CA . GLY A 1 98 ? -1.893 -12.819 -9.427 1.00 90.19 98 GLY A CA 1
ATOM 777 C C . GLY A 1 98 ? -1.760 -13.540 -10.773 1.00 90.19 98 GLY A C 1
ATOM 778 O O . GLY A 1 98 ? -2.779 -13.868 -11.373 1.00 90.19 98 GLY A O 1
ATOM 779 N N . GLY A 1 99 ? -0.536 -13.756 -11.274 1.00 92.06 99 GLY A N 1
ATOM 780 C CA . GLY A 1 99 ? -0.295 -14.342 -12.599 1.00 92.06 99 GLY A CA 1
ATOM 781 C C . GLY A 1 99 ? -0.797 -13.480 -13.766 1.00 92.06 99 GLY A C 1
ATOM 782 O O . GLY A 1 99 ? -0.917 -13.974 -14.886 1.00 92.06 99 GLY A O 1
ATOM 783 N N . ILE A 1 100 ? -1.108 -12.206 -13.512 1.00 94.19 100 ILE A N 1
ATOM 784 C CA . ILE A 1 100 ? -1.593 -11.267 -14.524 1.00 94.19 100 ILE A CA 1
ATOM 785 C C . ILE A 1 100 ? -0.414 -10.805 -15.376 1.00 94.19 100 ILE A C 1
ATOM 787 O O . ILE A 1 100 ? 0.667 -10.512 -14.856 1.00 94.19 100 ILE A O 1
ATOM 791 N N . ASP A 1 101 ? -0.611 -10.709 -16.691 1.00 93.56 101 ASP A N 1
ATOM 792 C CA . ASP A 1 101 ? 0.430 -10.192 -17.566 1.00 93.56 101 ASP A CA 1
ATOM 793 C C . ASP A 1 101 ? 0.760 -8.731 -17.230 1.00 93.56 101 ASP A C 1
ATOM 795 O O . ASP A 1 101 ? -0.062 -7.949 -16.746 1.00 93.56 101 ASP A O 1
ATOM 799 N N . LEU A 1 102 ? 2.002 -8.350 -17.504 1.00 91.00 102 LEU A N 1
ATOM 800 C CA . LEU A 1 102 ? 2.521 -7.050 -17.106 1.00 91.00 102 LEU A CA 1
ATOM 801 C C . LEU A 1 102 ? 1.743 -5.872 -17.712 1.00 91.00 102 LEU A C 1
ATOM 803 O O . LEU A 1 102 ? 1.561 -4.863 -17.035 1.00 91.00 102 LEU A O 1
ATOM 807 N N . ASN A 1 103 ? 1.283 -5.969 -18.962 1.00 90.69 103 ASN A N 1
ATOM 808 C CA . ASN A 1 103 ? 0.592 -4.848 -19.598 1.00 90.69 103 ASN A CA 1
ATOM 809 C C . ASN A 1 103 ? -0.795 -4.655 -18.983 1.00 90.69 103 ASN A C 1
ATOM 811 O O . ASN A 1 103 ? -1.152 -3.528 -18.644 1.00 90.69 103 ASN A O 1
ATOM 815 N N . THR A 1 104 ? -1.542 -5.736 -18.762 1.00 92.06 104 THR A N 1
ATOM 816 C CA . THR A 1 104 ? -2.838 -5.667 -18.079 1.00 92.06 104 THR A CA 1
ATOM 817 C C . THR A 1 104 ? -2.688 -5.228 -16.623 1.00 92.06 104 THR A C 1
ATOM 819 O O . THR A 1 104 ? -3.456 -4.386 -16.153 1.00 92.06 104 THR A O 1
ATOM 822 N N . ALA A 1 105 ? -1.656 -5.689 -15.911 1.00 92.81 105 ALA A N 1
ATOM 823 C CA . ALA A 1 105 ? -1.362 -5.203 -14.563 1.00 92.81 105 ALA A CA 1
ATOM 824 C C . ALA A 1 105 ? -1.093 -3.686 -14.552 1.00 92.81 105 ALA A C 1
ATOM 826 O O . ALA A 1 105 ? -1.642 -2.968 -13.713 1.00 92.81 105 ALA A O 1
ATOM 827 N N . VAL A 1 106 ? -0.314 -3.179 -15.515 1.00 91.31 106 VAL A N 1
ATOM 828 C CA . VAL A 1 106 ? -0.073 -1.739 -15.696 1.00 91.31 106 VAL A CA 1
ATOM 829 C C . VAL A 1 106 ? -1.373 -0.989 -15.984 1.00 91.31 106 VAL A C 1
ATOM 831 O O . VAL A 1 106 ? -1.593 0.060 -15.382 1.00 91.31 106 VAL A O 1
ATOM 834 N N . GLU A 1 107 ? -2.269 -1.513 -1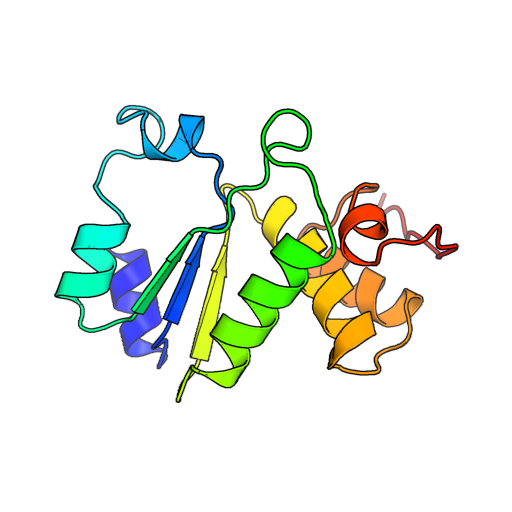6.824 1.00 91.69 107 GLU A N 1
ATOM 835 C CA . GLU A 1 107 ? -3.579 -0.896 -17.082 1.00 91.69 107 GLU A CA 1
ATOM 836 C C . GLU A 1 107 ? -4.428 -0.783 -15.806 1.00 91.69 107 GLU A C 1
ATOM 838 O O . GLU A 1 107 ? -4.994 0.282 -15.534 1.00 91.69 107 GLU A O 1
ATOM 843 N N . HIS A 1 108 ? -4.456 -1.828 -14.971 1.00 91.06 108 HIS A N 1
ATOM 844 C CA . HIS A 1 108 ? -5.102 -1.769 -13.657 1.00 91.06 108 HIS A CA 1
ATOM 845 C C . HIS A 1 108 ? -4.463 -0.712 -12.749 1.00 91.06 108 HIS A C 1
ATOM 847 O O . HIS A 1 108 ? -5.169 0.056 -12.094 1.00 91.06 108 HIS A O 1
ATOM 853 N N . GLY A 1 109 ? -3.132 -0.623 -12.733 1.00 90.44 109 GLY A N 1
ATOM 854 C CA . GLY A 1 109 ? -2.423 0.424 -12.002 1.00 90.44 109 GLY A CA 1
ATOM 855 C C . GLY A 1 109 ? -2.777 1.829 -12.500 1.00 90.44 109 GLY A C 1
ATOM 856 O O . GLY A 1 109 ? -3.029 2.728 -11.692 1.00 90.44 109 GLY A O 1
ATOM 857 N N . GLN A 1 110 ? -2.830 2.036 -13.818 1.00 90.12 110 GLN A N 1
ATOM 858 C CA . GLN A 1 110 ? -3.176 3.318 -14.441 1.00 90.12 110 GLN A CA 1
ATOM 859 C C . GLN A 1 110 ? -4.616 3.745 -14.138 1.00 90.12 110 GLN A C 1
ATOM 861 O O . GLN A 1 110 ? -4.874 4.939 -13.982 1.00 90.12 110 GLN A O 1
ATOM 866 N N . ALA A 1 111 ? -5.545 2.791 -14.016 1.00 90.19 111 ALA A N 1
ATOM 867 C CA . ALA A 1 111 ? -6.921 3.059 -13.594 1.00 90.19 111 ALA A CA 1
ATOM 868 C C . ALA A 1 111 ? -7.008 3.595 -12.154 1.00 90.19 111 ALA A C 1
ATOM 870 O O . ALA A 1 111 ? -7.954 4.308 -11.823 1.00 90.19 111 ALA A O 1
ATOM 871 N N . ILE A 1 112 ? -6.012 3.280 -11.318 1.00 87.62 112 ILE A N 1
ATOM 872 C CA . ILE A 1 112 ? -5.842 3.882 -9.997 1.00 87.62 112 ILE A CA 1
ATOM 873 C C . ILE A 1 112 ? -5.191 5.251 -10.183 1.00 87.62 112 ILE A C 1
ATOM 875 O O . ILE A 1 112 ? -5.920 6.231 -10.262 1.00 87.62 112 ILE A O 1
ATOM 879 N N . LYS A 1 113 ? -3.852 5.323 -10.256 1.00 86.56 113 LYS A N 1
ATOM 880 C CA . LYS A 1 113 ? -3.041 6.518 -10.580 1.00 86.56 113 LYS A CA 1
ATOM 881 C C . LYS A 1 113 ? -1.560 6.156 -10.833 1.00 86.56 113 LYS A C 1
ATOM 883 O O . LYS A 1 113 ? -0.676 6.932 -10.466 1.00 86.56 113 LYS A O 1
ATOM 888 N N . LEU A 1 114 ? -1.266 4.976 -11.383 1.00 85.56 114 LEU A N 1
ATOM 889 C CA . LEU A 1 114 ? 0.116 4.555 -11.642 1.00 85.56 114 LEU A CA 1
ATOM 890 C C . LEU A 1 114 ? 0.853 5.592 -12.483 1.00 85.56 114 LEU A C 1
ATOM 892 O O . LEU A 1 114 ? 0.328 6.070 -13.488 1.00 85.56 114 LEU A O 1
ATOM 896 N N . ARG A 1 115 ? 2.073 5.915 -12.052 1.00 79.19 115 ARG A N 1
ATOM 897 C CA . ARG A 1 115 ? 3.050 6.678 -12.825 1.00 79.19 115 ARG A CA 1
ATOM 898 C C . ARG A 1 115 ? 4.185 5.751 -13.261 1.00 79.19 115 ARG A C 1
ATOM 900 O O . ARG A 1 115 ? 4.352 4.664 -12.717 1.00 79.19 115 ARG A O 1
ATOM 907 N N . ILE A 1 116 ? 4.944 6.182 -14.260 1.00 69.88 116 ILE A N 1
ATOM 908 C CA . ILE A 1 116 ? 6.220 5.554 -14.639 1.00 69.88 116 ILE A CA 1
ATOM 909 C C . ILE A 1 116 ? 7.208 5.737 -13.456 1.00 69.88 116 ILE A C 1
ATOM 911 O O . ILE A 1 116 ? 7.059 6.726 -12.736 1.00 69.88 116 ILE A O 1
ATOM 915 N N . PRO A 1 117 ? 8.290 4.943 -13.375 1.00 67.56 117 PRO A N 1
ATOM 916 C CA . PRO A 1 117 ? 8.726 3.969 -12.333 1.00 67.56 117 PRO A CA 1
ATOM 917 C C . PRO A 1 117 ? 8.541 4.397 -10.852 1.00 67.56 117 PRO A C 1
ATOM 919 O O . PRO A 1 117 ? 8.353 5.586 -10.597 1.00 67.56 117 PRO A O 1
ATOM 922 N N . PRO A 1 118 ? 8.597 3.479 -9.846 1.00 74.94 118 PRO A N 1
ATOM 923 C CA . PRO A 1 118 ? 9.586 2.385 -9.735 1.00 74.94 118 PRO A CA 1
ATOM 924 C C . PRO A 1 118 ? 9.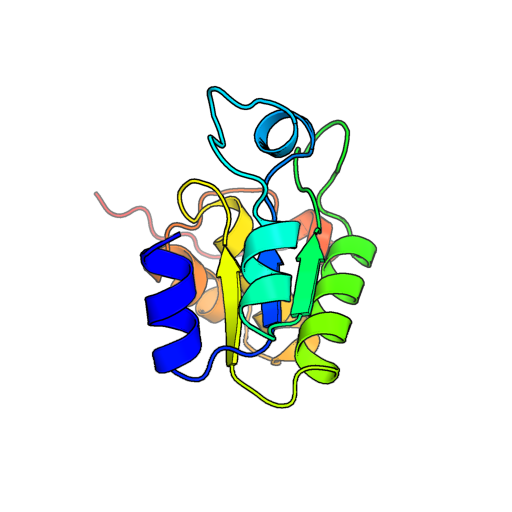024 1.001 -9.318 1.00 74.94 118 PRO A C 1
ATOM 926 O O . PRO A 1 118 ? 9.530 0.369 -8.390 1.00 74.94 118 PRO A O 1
ATOM 929 N N . PHE A 1 119 ? 7.967 0.496 -9.968 1.00 82.00 119 PHE A N 1
ATOM 930 C CA . PHE A 1 119 ? 7.414 -0.818 -9.574 1.00 82.00 119 PHE A CA 1
ATOM 931 C C . PHE A 1 119 ? 8.316 -1.998 -9.980 1.00 82.00 119 PHE A C 1
ATOM 933 O O . PHE A 1 119 ? 8.191 -3.088 -9.433 1.00 82.00 119 PHE A O 1
ATOM 940 N N . GLU A 1 120 ? 9.242 -1.782 -10.909 1.00 86.38 120 GLU A N 1
ATOM 941 C CA . GLU A 1 120 ? 10.231 -2.750 -11.382 1.00 86.38 120 GLU A CA 1
ATOM 942 C C . GLU A 1 120 ? 11.118 -3.249 -10.233 1.00 86.38 120 GLU A C 1
ATOM 944 O O . GLU A 1 120 ? 11.399 -4.443 -10.127 1.00 86.38 120 GLU A O 1
ATOM 949 N N . GLY A 1 121 ? 11.465 -2.355 -9.300 1.00 85.06 121 GLY A N 1
ATOM 950 C CA . GLY A 1 121 ? 12.215 -2.708 -8.097 1.00 85.06 121 GLY A CA 1
ATOM 951 C C . GLY A 1 121 ? 11.473 -3.710 -7.205 1.00 85.06 121 GLY A C 1
ATOM 952 O O . GLY A 1 121 ? 12.082 -4.647 -6.694 1.00 85.06 121 GLY A O 1
ATOM 953 N N . LEU A 1 122 ? 10.141 -3.602 -7.096 1.00 89.25 122 LEU A N 1
ATOM 954 C CA . LEU A 1 122 ? 9.322 -4.578 -6.358 1.00 89.25 122 LEU A CA 1
ATOM 955 C C . LEU A 1 122 ? 9.350 -5.967 -7.008 1.00 89.25 122 LEU A C 1
ATOM 957 O O . LEU A 1 122 ? 9.205 -6.979 -6.325 1.00 89.25 122 LEU A O 1
ATOM 961 N N . LEU A 1 123 ? 9.530 -6.024 -8.329 1.00 90.25 123 LEU A N 1
ATOM 962 C CA . LEU A 1 123 ? 9.674 -7.275 -9.071 1.00 90.25 123 LEU A CA 1
ATOM 963 C C . LEU A 1 123 ? 11.110 -7.818 -9.036 1.00 90.25 123 LEU A C 1
ATOM 965 O O . LEU A 1 123 ? 11.314 -8.971 -9.409 1.00 90.25 123 LEU A O 1
ATOM 969 N N . GLY A 1 124 ? 12.087 -7.016 -8.598 1.00 89.81 124 GLY A N 1
ATOM 970 C CA . GLY A 1 124 ? 13.501 -7.390 -8.550 1.00 89.81 124 GLY A CA 1
ATOM 971 C C . GLY A 1 124 ? 14.127 -7.613 -9.928 1.00 89.81 124 GLY A C 1
ATOM 972 O O . GLY A 1 124 ? 15.121 -8.325 -10.034 1.00 89.81 124 GLY A O 1
ATOM 973 N N . ARG A 1 125 ? 13.527 -7.065 -10.993 1.00 87.44 125 ARG A N 1
ATOM 974 C CA . ARG A 1 125 ? 13.989 -7.240 -12.376 1.00 87.44 125 ARG A CA 1
ATOM 975 C C . ARG A 1 125 ? 13.575 -6.070 -13.256 1.00 87.44 125 ARG A C 1
ATOM 977 O O . ARG A 1 125 ? 12.547 -5.440 -13.015 1.00 87.44 125 ARG A O 1
ATOM 984 N N . GLU A 1 126 ? 14.333 -5.845 -14.321 1.00 85.81 126 GLU A N 1
ATOM 985 C CA . GLU A 1 126 ? 13.912 -4.953 -15.398 1.00 85.81 126 GLU A CA 1
ATOM 986 C C . GLU A 1 126 ? 12.699 -5.525 -16.135 1.00 85.81 126 GLU A C 1
ATOM 988 O O . GLU A 1 126 ? 12.538 -6.745 -16.276 1.00 85.81 126 GLU A O 1
ATOM 993 N N . VAL A 1 127 ? 11.828 -4.637 -16.611 1.00 85.00 127 VAL A N 1
ATOM 994 C CA . VAL A 1 127 ? 10.618 -5.021 -17.336 1.00 85.00 127 VAL A CA 1
ATOM 995 C C . VAL A 1 127 ? 10.336 -4.056 -18.484 1.00 85.00 127 VAL A C 1
ATOM 997 O O . VAL A 1 127 ? 10.639 -2.869 -18.406 1.00 85.00 127 VAL A O 1
ATOM 1000 N N . GLN A 1 128 ? 9.720 -4.568 -19.548 1.00 83.81 128 GLN A N 1
ATOM 1001 C CA . GLN A 1 128 ? 9.268 -3.774 -20.691 1.00 83.81 128 GLN A CA 1
ATOM 1002 C C . GLN A 1 128 ? 7.746 -3.844 -20.794 1.00 83.81 128 GLN A C 1
ATOM 1004 O O . GLN A 1 128 ? 7.170 -4.931 -20.787 1.00 83.81 128 GLN A O 1
ATOM 1009 N N . TYR A 1 129 ? 7.091 -2.687 -20.888 1.00 81.75 129 TYR A N 1
ATOM 1010 C CA . TYR A 1 129 ? 5.633 -2.577 -20.898 1.00 81.75 129 TYR A CA 1
ATOM 1011 C C . TYR A 1 129 ? 5.156 -1.381 -21.710 1.00 81.75 129 TYR A C 1
ATOM 1013 O O . TYR A 1 129 ? 5.883 -0.413 -21.938 1.00 81.75 129 TYR A O 1
ATOM 1021 N N . ARG A 1 130 ? 3.893 -1.437 -22.133 1.00 79.56 130 ARG A N 1
ATOM 1022 C CA . ARG A 1 130 ? 3.220 -0.317 -22.787 1.00 79.56 130 ARG A CA 1
ATOM 1023 C C . ARG A 1 130 ? 2.612 0.591 -21.728 1.00 79.56 130 ARG A C 1
ATOM 1025 O O . ARG A 1 130 ? 1.760 0.164 -20.955 1.00 79.56 130 ARG A O 1
ATOM 1032 N N . TYR A 1 131 ? 2.997 1.861 -21.736 1.00 76.19 131 TYR A N 1
ATOM 1033 C CA . TYR A 1 131 ? 2.393 2.881 -20.886 1.00 76.19 131 TYR A CA 1
ATOM 1034 C C . TYR A 1 131 ? 1.519 3.810 -21.732 1.00 76.19 131 TYR A C 1
ATOM 1036 O O . TYR A 1 131 ? 2.017 4.559 -22.573 1.00 76.19 131 TYR A O 1
ATOM 1044 N N . LYS A 1 132 ? 0.198 3.772 -21.526 1.00 74.81 132 LYS A N 1
ATOM 1045 C CA . LYS A 1 132 ? -0.728 4.684 -22.212 1.00 74.81 132 LYS A CA 1
ATOM 1046 C C . LYS A 1 132 ? -0.670 6.061 -21.550 1.00 74.81 132 LYS A C 1
ATOM 1048 O O . LYS A 1 132 ? -1.076 6.205 -20.398 1.00 74.81 132 LYS A O 1
ATOM 1053 N N . ILE A 1 133 ? -0.191 7.072 -22.271 1.00 69.31 133 ILE A N 1
ATOM 1054 C CA . ILE A 1 133 ? -0.291 8.472 -21.845 1.00 69.31 133 ILE A CA 1
ATOM 1055 C C . ILE A 1 133 ? -1.706 8.939 -22.192 1.00 69.31 133 ILE A C 1
ATOM 1057 O O . ILE A 1 133 ? -2.041 9.078 -23.369 1.00 69.31 133 ILE A O 1
ATOM 1061 N N . LYS A 1 134 ? -2.562 9.141 -21.184 1.00 58.50 134 LYS A N 1
ATOM 1062 C CA . LYS A 1 134 ? -3.832 9.846 -21.403 1.00 58.50 134 LYS A CA 1
ATOM 1063 C C . LYS A 1 134 ? -3.499 11.322 -21.657 1.00 58.50 134 LYS A C 1
ATOM 1065 O O . LYS A 1 134 ? -2.858 11.933 -20.804 1.00 58.50 134 LYS A O 1
ATOM 1070 N N . LYS A 1 135 ? -3.848 11.816 -22.851 1.00 46.16 135 LYS A N 1
ATOM 1071 C CA . LYS A 1 135 ? -3.813 13.245 -23.203 1.00 46.16 135 LYS A CA 1
ATOM 1072 C C . LYS A 1 135 ? -4.732 14.046 -22.289 1.00 46.16 135 LYS A C 1
ATOM 1074 O O . LYS A 1 135 ? -5.777 13.481 -21.893 1.00 46.16 135 LYS A O 1
#

Radius of gyration: 14.92 Å; chains: 1; bounding box: 34×33×41 Å

pLDDT: mean 91.27, std 7.78, range [46.16, 98.31]

Organism: NCBI:txid408172

Secondary structure (DSSP, 8-state):
-HHHHHHHHTTEEEEEE---HHHHH-TTTS-S-HHHHHHHTT-EEEE----SSSS---HHHHHHHHHHHHT-SSEEEEE-SSSHHHHHHHHHHHHHTS---HHHHHHHHHHHT--SSSHHHHHTS----------

Sequence (135 aa):
IKGLKMMKDKGVKTVVSVRTKKEMDNRELVSFDEKKEVEKLGMNYVHIPLDGKDEPYTPEALAKFSEAMDSSNGKVLLHCTVGWRASHMWVAYLVKHGGIDLNTAVEHGQAIKLRIPPFEGLLGREVQYRYKIKK

Foldseek 3Di:
DVVLVVVVVVWAQEEEEQEAPVQQVDCVNVVDNPCVVCVVSNHHYHYLYDPCPPRNQALVSLVSVVVRVVPDPTDYHQDYNQLASSLLSQLLCCVPPVVDDNAVSLVVSVVRPYDDDDSCRNNVHDDDYDDDDDD

InterPro domains:
  IPR029021 Protein-tyrosine phosphatase-like [G3DSA:3.90.190.10] (1-125)
  IPR029021 Protein-tyrosine phosphatase-like [SSF52799] (4-112)
  IPR055214 DSP-PTPase phosphatase fused to NAD+ Kinase [PF22741] (3-96)